Protein AF-A0A537P302-F1 (afdb_monomer)

Secondary structure (DSSP, 8-state):
--PPPP--------------------STT-TTSTTHHHHHHHHHHHHHHT---------BHHHHHTS-HHHHHHHHHHHHHHHHHHHHH-TT-HHHHHHHHHHHHHT--HHHHHHHHHHHHHT-GGGTTSBHHHHHHHHHHHHH-PPP-

pLDDT: mean 77.59, std 22.61, range [35.19, 97.94]

Sequence (149 aa):
MQQGPPQAQAKQAQAEPLAIDRCKCRFLWFSAICQEATVLKYAMLLLLLAWPAAAQNQYTFAQWERLQDEHRVAFIAGYIENLATMAATQPTQATARHHSECIVRSRLTPREFANYLREYVKARPELHGSSVQHAMDSYLDALCGRLPN

Foldseek 3Di:
DDDDDDDDDPDDPPPDPPDPDPPPPPDPDPPPPPVPPVVVVVVVVVVVVVPPPPPPVQDQPVRLVPDPLVSNLVVLVVVLVVLVVCLVPPVVPPLSVLLNVLCVVVVQHSNNLSVVLVVQVVVPVPRNGPGVVVSSSVVSCVRRNDDDD

Structure (mmCIF, N/CA/C/O backbone):
data_AF-A0A537P302-F1
#
_entry.id   AF-A0A537P302-F1
#
loop_
_atom_site.group_PDB
_atom_site.id
_atom_site.type_symbol
_atom_site.label_atom_id
_atom_site.label_alt_id
_atom_site.label_comp_id
_atom_site.label_asym_id
_atom_site.label_entity_id
_atom_site.label_seq_id
_atom_site.pdbx_PDB_ins_code
_atom_site.Cartn_x
_atom_site.Cartn_y
_atom_site.Cartn_z
_atom_site.occupancy
_atom_site.B_iso_or_equiv
_atom_site.auth_seq_id
_atom_site.auth_comp_id
_atom_site.auth_asym_id
_atom_site.auth_atom_id
_atom_site.pdbx_PDB_model_num
ATOM 1 N N . MET A 1 1 ? 31.436 74.321 -30.555 1.00 39.38 1 MET A N 1
ATOM 2 C CA . MET A 1 1 ? 29.989 74.013 -30.512 1.00 39.38 1 MET A CA 1
ATOM 3 C C . MET A 1 1 ? 29.884 72.511 -30.771 1.00 39.38 1 MET A C 1
ATOM 5 O O . MET A 1 1 ? 30.236 72.112 -31.863 1.00 39.38 1 MET A O 1
ATOM 9 N N . GLN A 1 2 ? 29.586 71.607 -29.846 1.00 41.03 2 GLN A N 1
ATOM 10 C CA . GLN A 1 2 ? 28.838 71.690 -28.598 1.00 41.03 2 GLN A CA 1
ATOM 11 C C . GLN A 1 2 ? 29.449 70.719 -27.577 1.00 41.03 2 GLN A C 1
ATOM 13 O O . GLN A 1 2 ? 29.840 69.604 -27.914 1.00 41.03 2 GLN A O 1
ATOM 18 N N . GLN A 1 3 ? 29.524 71.184 -26.333 1.00 41.59 3 GLN A N 1
ATOM 19 C CA . GLN A 1 3 ? 29.745 70.381 -25.139 1.00 41.59 3 GLN A CA 1
ATOM 20 C C . GLN A 1 3 ? 28.493 69.526 -24.891 1.00 41.59 3 GLN A C 1
ATOM 22 O O . GLN A 1 3 ? 27.388 70.064 -24.835 1.00 41.59 3 GLN A O 1
ATOM 27 N N . GLY A 1 4 ? 28.667 68.209 -24.769 1.00 37.44 4 GLY A N 1
ATOM 28 C CA . GLY A 1 4 ? 27.621 67.276 -24.344 1.00 37.44 4 GLY A CA 1
ATOM 29 C C . GLY A 1 4 ? 27.529 67.229 -22.810 1.00 37.44 4 GLY A C 1
ATOM 30 O O . GLY A 1 4 ? 28.577 67.232 -22.162 1.00 37.44 4 GLY A O 1
ATOM 31 N N . PRO A 1 5 ? 26.320 67.233 -22.221 1.00 49.38 5 PRO A N 1
ATOM 32 C CA . PRO A 1 5 ? 26.098 67.550 -20.811 1.00 49.38 5 PRO A CA 1
ATOM 33 C C . PRO A 1 5 ? 26.428 66.401 -19.831 1.00 49.38 5 PRO A C 1
ATOM 35 O O . PRO A 1 5 ? 26.526 65.239 -20.230 1.00 49.38 5 PRO A O 1
ATOM 38 N N . PRO A 1 6 ? 26.611 66.735 -18.537 1.00 43.88 6 PRO A N 1
ATOM 39 C CA . PRO A 1 6 ? 27.106 65.837 -17.493 1.00 43.88 6 PRO A CA 1
ATOM 40 C C . PRO A 1 6 ? 26.134 64.704 -17.146 1.00 43.88 6 PRO A C 1
ATOM 42 O O . PRO A 1 6 ? 24.918 64.891 -17.100 1.00 43.88 6 PRO A O 1
ATOM 45 N N . GLN A 1 7 ? 26.692 63.531 -16.833 1.00 42.84 7 GLN A N 1
ATOM 46 C CA . GLN A 1 7 ? 25.929 62.399 -16.315 1.00 42.84 7 GLN A CA 1
ATOM 47 C C . GLN A 1 7 ? 25.334 62.743 -14.946 1.00 42.84 7 GLN A C 1
ATOM 49 O O . GLN A 1 7 ? 26.043 62.892 -13.951 1.00 42.84 7 GLN A O 1
ATOM 54 N N . ALA A 1 8 ? 24.010 62.875 -14.915 1.00 40.59 8 ALA A N 1
ATOM 55 C CA . ALA A 1 8 ? 23.233 63.015 -13.700 1.00 40.59 8 ALA A CA 1
ATOM 56 C C . ALA A 1 8 ? 23.293 61.701 -12.908 1.00 40.59 8 ALA A C 1
ATOM 58 O O . ALA A 1 8 ? 22.699 60.693 -13.290 1.00 40.59 8 ALA A O 1
ATOM 59 N N . GLN A 1 9 ? 24.022 61.718 -11.795 1.00 40.25 9 GLN A N 1
ATOM 60 C CA . GLN A 1 9 ? 23.948 60.680 -10.777 1.00 40.25 9 GLN A CA 1
ATOM 61 C C . GLN A 1 9 ? 22.535 60.696 -10.186 1.00 40.25 9 GLN A C 1
ATOM 63 O O . GLN A 1 9 ? 22.133 61.653 -9.519 1.00 40.25 9 GLN A O 1
ATOM 68 N N . ALA A 1 10 ? 21.766 59.642 -10.457 1.00 40.06 10 ALA A N 1
ATOM 69 C CA . ALA A 1 10 ? 20.495 59.405 -9.795 1.00 40.06 10 ALA A CA 1
ATOM 70 C C . ALA A 1 10 ? 20.763 59.222 -8.296 1.00 40.06 10 ALA A C 1
ATOM 72 O O . ALA A 1 10 ? 21.325 58.225 -7.844 1.00 40.06 10 ALA A O 1
ATOM 73 N N . LYS A 1 11 ? 20.394 60.262 -7.555 1.00 40.12 11 LYS A N 1
ATOM 74 C CA . LYS A 1 11 ? 20.410 60.398 -6.105 1.00 40.12 11 LYS A CA 1
ATOM 75 C C . LYS A 1 11 ? 19.680 59.201 -5.489 1.00 40.12 11 LYS A C 1
ATOM 77 O O . LYS A 1 11 ? 18.451 59.160 -5.492 1.00 40.12 11 LYS A O 1
ATOM 82 N N . GLN A 1 12 ? 20.429 58.216 -4.995 1.00 39.06 12 GLN A N 1
ATOM 83 C CA . GLN A 1 12 ? 19.863 57.172 -4.149 1.00 39.06 12 GLN A CA 1
ATOM 84 C C . GLN A 1 12 ? 19.219 57.868 -2.950 1.00 39.06 12 GLN A C 1
ATOM 86 O O . GLN A 1 12 ? 19.868 58.624 -2.225 1.00 39.06 12 GLN A O 1
ATOM 91 N N . ALA A 1 13 ? 17.911 57.671 -2.802 1.00 39.34 13 ALA A N 1
ATOM 92 C CA . ALA A 1 13 ? 17.175 58.076 -1.625 1.00 39.34 13 ALA A CA 1
ATOM 93 C C . ALA A 1 13 ? 17.744 57.279 -0.450 1.00 39.34 13 ALA A C 1
ATOM 95 O O . ALA A 1 13 ? 17.447 56.099 -0.270 1.00 39.34 13 ALA A O 1
ATOM 96 N N . GLN A 1 14 ? 18.629 57.934 0.296 1.00 35.97 14 GLN A N 1
ATOM 97 C CA . GLN A 1 14 ? 19.107 57.500 1.593 1.00 35.97 14 GLN A CA 1
ATOM 98 C C . GLN A 1 14 ? 17.878 57.454 2.513 1.00 35.97 14 GLN A C 1
ATOM 100 O O . GLN A 1 14 ? 17.489 58.460 3.101 1.00 35.97 14 GLN A O 1
ATOM 105 N N . ALA A 1 15 ? 17.205 56.305 2.562 1.00 38.28 15 ALA A N 1
ATOM 106 C CA . ALA A 1 15 ? 16.271 56.010 3.630 1.00 38.28 15 ALA A CA 1
ATOM 107 C C . ALA A 1 15 ? 17.110 55.898 4.903 1.00 38.28 15 ALA A C 1
ATOM 109 O O . ALA A 1 15 ? 17.950 55.010 5.043 1.00 38.28 15 ALA A O 1
ATOM 110 N N . GLU A 1 16 ? 16.930 56.898 5.755 1.00 35.19 16 GLU A N 1
ATOM 111 C CA . GLU A 1 16 ? 17.416 57.007 7.118 1.00 35.19 16 GLU A CA 1
ATOM 112 C C . GLU A 1 16 ? 17.407 55.629 7.807 1.00 35.19 16 GLU A C 1
ATOM 114 O O . GLU A 1 16 ? 16.331 55.064 8.029 1.00 35.19 16 GLU A O 1
ATOM 119 N N . PRO A 1 17 ? 18.570 55.030 8.127 1.00 41.53 17 PRO A N 1
ATOM 120 C CA . PRO A 1 17 ? 18.573 53.912 9.043 1.00 41.53 17 PRO A CA 1
ATOM 121 C C . PRO A 1 17 ? 18.183 54.483 10.402 1.00 41.53 17 PRO A C 1
ATOM 123 O O . PRO A 1 17 ? 18.994 55.136 11.062 1.00 41.53 17 PRO A O 1
ATOM 126 N N . LEU A 1 18 ? 16.924 54.248 10.783 1.00 43.31 18 LEU A N 1
ATOM 127 C CA . LEU A 1 18 ? 16.438 54.328 12.155 1.00 43.31 18 LEU A CA 1
ATOM 128 C C . LEU A 1 18 ? 17.536 53.758 13.042 1.00 43.31 18 LEU A C 1
ATOM 130 O O . LEU A 1 18 ? 17.888 52.580 12.939 1.00 43.31 18 LEU A O 1
ATOM 134 N N . ALA A 1 19 ? 18.144 54.661 13.804 1.00 39.06 19 ALA A N 1
ATOM 135 C CA . ALA A 1 19 ? 19.304 54.411 14.622 1.00 39.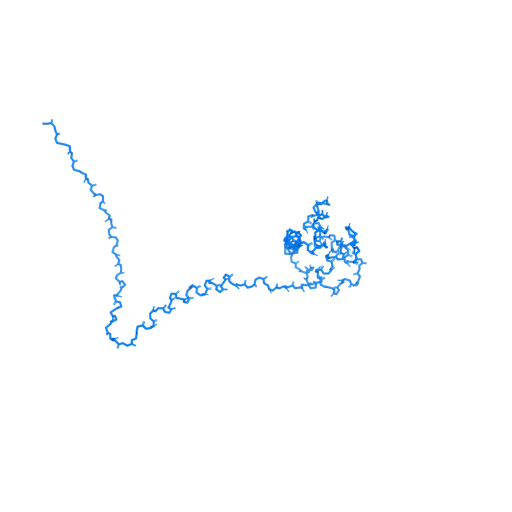06 19 ALA A CA 1
ATOM 136 C C . ALA A 1 19 ? 19.000 53.246 15.567 1.00 39.06 19 ALA A C 1
ATOM 138 O O . ALA A 1 19 ? 18.387 53.419 16.618 1.00 39.06 19 ALA A O 1
ATOM 139 N N . ILE A 1 20 ? 19.431 52.042 15.186 1.00 44.00 20 ILE A N 1
ATOM 140 C CA . ILE A 1 20 ? 19.644 50.968 16.142 1.00 44.00 20 ILE A CA 1
ATOM 141 C C . ILE A 1 20 ? 20.882 51.408 16.897 1.00 44.00 20 ILE A C 1
ATOM 143 O O . ILE A 1 20 ? 22.012 51.332 16.404 1.00 44.00 20 ILE A O 1
ATOM 147 N N . ASP A 1 21 ? 20.592 52.006 18.045 1.00 41.41 21 ASP A N 1
ATOM 148 C CA . ASP A 1 21 ? 21.533 52.524 19.007 1.00 41.41 21 ASP A CA 1
ATOM 149 C C . ASP A 1 21 ? 22.718 51.570 19.122 1.00 41.41 21 ASP A C 1
ATOM 151 O O . ASP A 1 21 ? 22.577 50.365 19.351 1.00 41.41 21 ASP A O 1
ATOM 155 N N . ARG A 1 22 ? 23.905 52.125 18.881 1.00 43.78 22 ARG A N 1
ATOM 156 C CA . ARG A 1 22 ? 25.174 51.425 19.023 1.00 43.78 22 ARG A CA 1
ATOM 157 C C . ARG A 1 22 ? 25.172 50.748 20.391 1.00 43.78 22 ARG A C 1
ATOM 159 O O . ARG A 1 22 ? 25.285 51.441 21.401 1.00 43.78 22 ARG A O 1
ATOM 166 N N . CYS A 1 23 ? 25.155 49.413 20.430 1.00 44.34 23 CYS A N 1
ATOM 167 C CA . CYS A 1 23 ? 25.634 48.665 21.588 1.00 44.34 23 CYS A CA 1
ATOM 168 C C . CYS A 1 23 ? 27.097 49.071 21.824 1.00 44.34 23 CYS A C 1
ATOM 170 O O . CYS A 1 23 ? 28.035 48.487 21.284 1.00 44.34 23 CYS A O 1
ATOM 172 N N . LYS A 1 24 ? 27.299 50.140 22.600 1.00 42.47 24 LYS A N 1
ATOM 173 C CA . LYS A 1 24 ? 28.587 50.541 23.151 1.00 42.47 24 LYS A CA 1
ATOM 174 C C . LYS A 1 24 ? 28.946 49.493 24.196 1.00 42.47 24 LYS A C 1
ATOM 176 O O . LYS A 1 24 ? 28.652 49.649 25.376 1.00 42.47 24 LYS A O 1
ATOM 181 N N . CYS A 1 25 ? 29.611 48.431 23.756 1.00 47.19 25 CYS A N 1
ATOM 182 C CA . CYS A 1 25 ? 30.355 47.531 24.627 1.00 47.19 25 CYS A CA 1
ATOM 183 C C . CYS A 1 25 ? 31.548 48.301 25.209 1.00 47.19 25 CYS A C 1
ATOM 185 O O . CYS A 1 25 ? 32.676 48.199 24.737 1.00 47.19 25 CYS A O 1
ATOM 187 N N . ARG A 1 26 ? 31.287 49.134 26.216 1.00 46.41 26 ARG A N 1
ATOM 188 C CA . ARG A 1 26 ? 32.310 49.782 27.031 1.00 46.41 26 ARG A CA 1
ATOM 189 C C . ARG A 1 26 ? 32.171 49.237 28.439 1.00 46.41 26 ARG A C 1
ATOM 191 O O . ARG A 1 26 ? 31.546 49.879 29.257 1.00 46.41 26 ARG A O 1
ATOM 198 N N . PHE A 1 27 ? 32.684 48.032 28.660 1.00 39.91 27 PHE A N 1
ATOM 199 C CA . PHE A 1 27 ? 33.359 47.587 29.883 1.00 39.91 27 PHE A CA 1
ATOM 200 C C . PHE A 1 27 ? 33.807 46.134 29.655 1.00 39.91 27 PHE A C 1
ATOM 202 O O . PHE A 1 27 ? 33.022 45.258 29.294 1.00 39.91 27 PHE A O 1
ATOM 209 N N . LEU A 1 28 ? 35.115 45.922 29.768 1.00 47.59 28 LEU A N 1
ATOM 210 C CA . LEU A 1 28 ? 35.817 44.663 29.550 1.00 47.59 28 LEU A CA 1
ATOM 211 C C . LEU A 1 28 ? 35.404 43.633 30.615 1.00 47.59 28 LEU A C 1
ATOM 213 O O . LEU A 1 28 ? 36.055 43.587 31.648 1.00 47.59 28 LEU A O 1
ATOM 217 N N . TRP A 1 29 ? 34.335 42.854 30.382 1.00 44.09 29 TRP A N 1
ATOM 218 C CA . TRP A 1 29 ? 34.162 41.494 30.948 1.00 44.09 29 TRP A CA 1
ATOM 219 C C . TRP A 1 29 ? 32.914 40.698 30.509 1.00 44.09 29 TRP A C 1
ATOM 221 O O . TRP A 1 29 ? 32.744 39.568 30.950 1.00 44.09 29 TRP A O 1
ATOM 231 N N . PHE A 1 30 ? 32.047 41.218 29.633 1.00 40.69 30 PHE A N 1
ATOM 232 C CA . PHE A 1 30 ? 30.808 40.524 29.230 1.00 40.69 30 PHE A CA 1
ATOM 233 C C . PHE A 1 30 ? 30.615 40.474 27.705 1.00 40.69 30 PHE A C 1
ATOM 235 O O . PHE A 1 30 ? 29.574 40.846 27.172 1.00 40.69 30 PHE A O 1
ATOM 242 N N . SER A 1 31 ? 31.621 40.007 26.963 1.00 45.31 31 SER A N 1
ATOM 243 C CA . SER A 1 31 ? 31.520 39.804 25.506 1.00 45.31 31 SER A CA 1
ATOM 244 C C . SER A 1 31 ? 30.890 38.464 25.097 1.00 45.31 31 SER A C 1
ATOM 246 O O . SER A 1 31 ? 30.885 38.144 23.916 1.00 45.31 31 SER A O 1
ATOM 248 N N . ALA A 1 32 ? 30.348 37.681 26.035 1.00 50.53 32 ALA A N 1
ATOM 249 C CA . ALA A 1 32 ? 29.736 36.384 25.725 1.00 50.53 32 ALA A CA 1
ATOM 250 C C . ALA A 1 32 ? 28.220 36.450 25.441 1.00 50.53 32 ALA A C 1
ATOM 252 O O . ALA A 1 32 ? 27.688 35.567 24.786 1.00 50.53 32 ALA A O 1
ATOM 253 N N . ILE A 1 33 ? 27.507 37.496 25.881 1.00 53.94 33 ILE A N 1
ATOM 254 C CA . ILE A 1 33 ? 26.031 37.442 25.961 1.00 53.94 33 ILE A CA 1
ATOM 255 C C . ILE A 1 33 ? 25.318 37.906 24.670 1.00 53.94 33 ILE A C 1
ATOM 257 O O . ILE A 1 33 ? 24.182 37.519 24.415 1.00 53.94 33 ILE A O 1
ATOM 261 N N . CYS A 1 34 ? 25.960 38.687 23.793 1.00 49.72 34 CYS A N 1
ATOM 262 C CA . CYS A 1 34 ? 25.299 39.192 22.571 1.00 49.72 34 CYS A CA 1
ATOM 263 C C . CYS A 1 34 ? 25.299 38.205 21.387 1.00 49.72 34 CYS A C 1
ATOM 265 O O . CYS A 1 34 ? 24.594 38.431 20.406 1.00 49.72 34 CYS A O 1
ATOM 267 N N . GLN A 1 35 ? 26.070 37.117 21.460 1.00 49.19 35 GLN A N 1
ATOM 268 C CA . GLN A 1 35 ? 26.215 36.144 20.367 1.00 49.19 35 GLN A CA 1
ATOM 269 C C . GLN A 1 35 ? 25.152 35.025 20.413 1.00 49.19 35 GLN A C 1
ATOM 271 O O . GLN A 1 35 ? 24.943 34.315 19.431 1.00 49.19 35 GLN A O 1
ATOM 276 N N . GLU A 1 3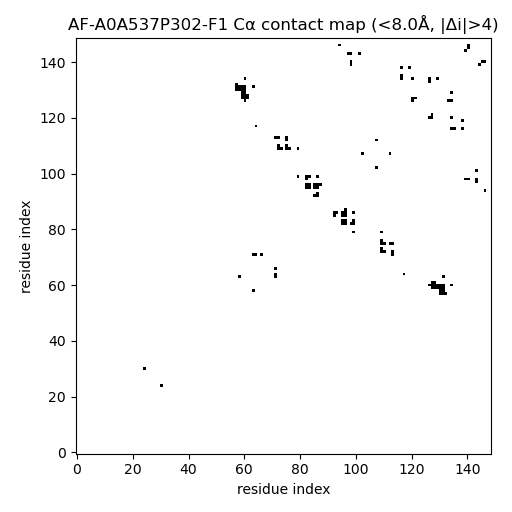6 ? 24.428 34.923 21.527 1.00 49.34 36 GLU A N 1
ATOM 277 C CA . GLU A 1 36 ? 23.469 33.857 21.849 1.00 49.34 36 GLU A CA 1
ATOM 278 C C . GLU A 1 36 ? 22.186 33.920 20.995 1.00 49.34 36 GLU A C 1
ATOM 280 O O . GLU A 1 36 ? 21.666 32.897 20.547 1.00 49.34 36 GLU A O 1
ATOM 285 N N . ALA A 1 37 ? 21.682 35.125 20.700 1.00 57.03 37 ALA A N 1
ATOM 286 C CA . ALA A 1 37 ? 20.375 35.304 20.055 1.00 57.03 37 ALA A CA 1
ATOM 287 C C . ALA A 1 37 ? 20.333 34.817 18.594 1.00 57.03 37 ALA A C 1
ATOM 289 O O . ALA A 1 37 ? 19.291 34.370 18.109 1.00 57.03 37 ALA A O 1
ATOM 290 N N . THR A 1 38 ? 21.457 34.895 17.879 1.00 60.66 38 THR A N 1
ATOM 291 C CA . THR A 1 38 ? 21.553 34.452 16.481 1.00 60.66 38 THR A CA 1
ATOM 292 C C . THR A 1 38 ? 21.669 32.932 16.396 1.00 60.66 38 THR A C 1
ATOM 294 O O . THR A 1 38 ? 21.034 32.314 15.544 1.00 60.66 38 THR A O 1
ATOM 297 N N . VAL A 1 39 ? 22.414 32.318 17.320 1.00 67.50 39 VAL A N 1
ATOM 298 C CA . VAL A 1 39 ? 22.571 30.858 17.410 1.00 67.50 39 VAL A CA 1
ATOM 299 C C . VAL A 1 39 ? 21.232 30.195 17.733 1.00 67.50 39 VAL A C 1
ATOM 301 O O . VAL A 1 39 ? 20.879 29.204 17.100 1.00 67.50 39 VAL A O 1
ATOM 304 N N . LEU A 1 40 ? 20.434 30.793 18.624 1.00 71.50 40 LEU A N 1
ATOM 305 C CA . LEU A 1 40 ? 19.109 30.286 18.996 1.00 71.50 40 LEU A CA 1
ATOM 306 C C . LEU A 1 40 ? 18.127 30.231 17.814 1.00 71.50 40 LEU A C 1
ATOM 308 O O . LEU A 1 40 ? 17.373 29.268 17.685 1.00 71.50 40 LEU A O 1
ATOM 312 N N . LYS A 1 41 ? 18.157 31.231 16.920 1.00 76.25 41 LYS A N 1
ATOM 313 C CA . LYS A 1 41 ? 17.294 31.271 15.724 1.00 76.25 41 LYS A CA 1
ATOM 314 C C . LYS A 1 41 ? 17.612 30.138 14.753 1.00 76.25 41 LYS A C 1
ATOM 316 O O . LYS A 1 41 ? 16.702 29.454 14.289 1.00 76.25 41 LYS A O 1
ATOM 321 N N . TYR A 1 42 ? 18.894 29.921 14.467 1.00 82.56 42 TYR A N 1
ATOM 322 C CA . TYR A 1 42 ? 19.309 28.841 13.574 1.00 82.56 42 TYR A CA 1
ATOM 323 C C . TYR A 1 42 ? 19.159 27.468 14.228 1.00 82.56 42 TYR A C 1
ATOM 325 O O . TYR A 1 42 ? 18.749 26.533 13.552 1.00 82.56 42 TYR A O 1
ATOM 333 N N . ALA A 1 43 ? 19.391 27.345 15.537 1.00 81.19 43 ALA A N 1
ATOM 334 C CA . ALA A 1 43 ? 19.137 26.114 16.280 1.00 81.19 43 ALA A CA 1
ATOM 335 C C . ALA A 1 43 ? 17.650 25.729 16.256 1.00 81.19 43 ALA A C 1
ATOM 337 O O . ALA A 1 43 ? 17.332 24.568 16.034 1.00 81.19 43 ALA A O 1
ATOM 338 N N . MET A 1 44 ? 16.735 26.692 16.412 1.00 80.19 44 MET A N 1
ATOM 339 C CA . MET A 1 44 ? 15.293 26.441 16.326 1.00 80.19 44 MET A CA 1
ATOM 340 C C . MET A 1 44 ? 14.869 26.042 14.904 1.00 80.19 44 MET A C 1
ATOM 342 O O . MET A 1 44 ? 14.089 25.106 14.747 1.00 80.19 44 MET A O 1
ATOM 346 N N . LEU A 1 45 ? 15.421 26.687 13.868 1.00 81.69 45 LEU A N 1
ATOM 347 C CA . LEU A 1 45 ? 15.180 26.313 12.469 1.00 81.69 45 LEU A CA 1
ATOM 348 C C . LEU A 1 45 ? 15.713 24.906 12.154 1.00 81.69 45 LEU A C 1
ATOM 350 O O . LEU A 1 45 ? 15.018 24.112 11.528 1.00 81.69 45 LEU A O 1
ATOM 354 N N . LEU A 1 46 ? 16.918 24.577 12.623 1.00 82.00 46 LEU A N 1
ATOM 355 C CA . LEU A 1 46 ? 17.498 23.242 12.487 1.00 82.00 46 LEU A CA 1
ATOM 356 C C . LEU A 1 46 ? 16.702 22.199 13.274 1.00 82.00 46 LEU A C 1
ATOM 358 O O . LEU A 1 46 ? 16.536 21.098 12.776 1.00 82.00 46 LEU A O 1
ATOM 362 N N . LEU A 1 47 ? 16.161 22.538 14.446 1.00 79.81 47 LEU A N 1
ATOM 363 C CA . LEU A 1 47 ? 15.305 21.649 15.237 1.00 79.81 47 LEU A CA 1
ATOM 364 C C . LEU A 1 47 ? 13.953 21.387 14.550 1.00 79.81 47 LEU A C 1
ATOM 366 O O . LEU A 1 47 ? 13.472 20.259 14.566 1.00 79.81 47 LEU A O 1
ATOM 370 N N . LEU A 1 48 ? 13.369 22.404 13.906 1.00 73.94 48 LEU A N 1
ATOM 371 C CA . LEU A 1 48 ? 12.165 22.274 13.072 1.00 73.94 48 LEU A CA 1
ATOM 372 C C . LEU A 1 48 ? 12.419 21.404 11.831 1.00 73.94 48 LEU A C 1
ATOM 374 O O . LEU A 1 48 ? 11.576 20.585 11.478 1.00 73.94 48 LEU A O 1
ATOM 378 N N . LEU A 1 49 ? 13.582 21.553 11.191 1.00 70.81 49 LEU A N 1
ATOM 379 C CA . LEU A 1 49 ? 14.002 20.712 10.062 1.00 70.81 49 LEU A CA 1
ATOM 380 C C . LEU A 1 49 ? 14.417 19.300 10.500 1.00 70.81 49 LEU A C 1
ATOM 382 O O . LEU A 1 49 ? 14.312 18.360 9.719 1.00 70.81 49 LEU A O 1
ATOM 386 N N . ALA A 1 50 ? 14.870 19.148 11.744 1.00 66.31 50 ALA A N 1
ATOM 387 C CA . ALA A 1 50 ? 15.233 17.877 12.356 1.00 66.31 50 ALA A CA 1
ATOM 388 C C . ALA A 1 50 ? 14.037 17.167 12.996 1.00 66.31 50 ALA A C 1
ATOM 390 O O . ALA A 1 50 ? 14.251 16.184 13.707 1.00 66.31 50 ALA A O 1
ATOM 391 N N . TRP A 1 51 ? 12.797 17.630 12.764 1.00 57.03 51 TRP A N 1
ATOM 392 C CA . TRP A 1 51 ? 11.619 16.894 13.203 1.00 57.03 51 TRP A CA 1
ATOM 393 C C . TRP A 1 51 ? 11.726 15.479 12.638 1.00 57.03 51 TRP A C 1
ATOM 395 O O . TRP A 1 51 ? 11.713 15.302 11.415 1.00 57.03 51 TRP A O 1
ATOM 405 N N . PRO A 1 52 ? 11.849 14.450 13.490 1.00 52.62 52 PRO A N 1
ATOM 406 C CA . PRO A 1 52 ? 11.849 13.105 12.985 1.00 52.62 52 PRO A CA 1
ATOM 407 C C . PRO A 1 52 ? 10.430 12.870 12.479 1.00 52.62 52 PRO A C 1
ATOM 409 O O . PRO A 1 52 ? 9.510 12.661 13.268 1.00 52.62 52 PRO A O 1
ATOM 412 N N . ALA A 1 53 ? 10.234 12.817 11.163 1.00 53.50 53 ALA A N 1
ATOM 413 C CA . ALA A 1 53 ? 9.063 12.177 10.557 1.00 53.50 53 ALA A CA 1
ATOM 414 C C . ALA A 1 53 ? 9.057 10.649 10.824 1.00 53.50 53 ALA A C 1
ATOM 416 O O . ALA A 1 53 ? 8.536 9.861 10.048 1.00 53.50 53 ALA A O 1
ATOM 417 N N . ALA A 1 54 ? 9.672 10.222 11.928 1.00 46.88 54 ALA A N 1
ATOM 418 C CA . ALA A 1 54 ? 9.809 8.863 12.403 1.00 46.88 54 ALA A CA 1
ATOM 419 C C . ALA A 1 54 ? 8.976 8.668 13.674 1.00 46.88 54 ALA A C 1
ATOM 421 O O . ALA A 1 54 ? 9.334 7.898 14.558 1.00 46.88 54 ALA A O 1
ATOM 422 N N . ALA A 1 55 ? 7.814 9.313 13.758 1.00 44.94 55 ALA A N 1
ATOM 423 C CA . ALA A 1 55 ? 6.697 8.587 14.330 1.00 44.94 55 ALA A CA 1
ATOM 424 C C . ALA A 1 55 ? 6.324 7.548 13.268 1.00 44.94 55 ALA A C 1
ATOM 426 O O . ALA A 1 55 ? 5.526 7.823 12.372 1.00 44.94 55 ALA A O 1
ATOM 427 N N . GLN A 1 56 ? 6.967 6.375 13.311 1.00 52.25 56 GLN A N 1
ATOM 428 C CA . GLN A 1 56 ? 6.430 5.192 12.650 1.00 52.25 56 GLN A CA 1
ATOM 429 C C . GLN A 1 56 ? 5.111 4.896 13.360 1.00 52.25 56 GLN A C 1
ATOM 431 O O . GLN A 1 56 ? 5.049 4.094 14.286 1.00 52.25 56 GLN A O 1
ATOM 436 N N . ASN A 1 57 ? 4.066 5.640 12.999 1.00 55.31 57 ASN A N 1
ATOM 437 C CA . ASN A 1 57 ? 2.716 5.422 13.469 1.00 55.31 57 ASN A CA 1
ATOM 438 C C . ASN A 1 57 ? 2.280 4.116 12.818 1.00 55.31 57 ASN A C 1
ATOM 440 O O . ASN A 1 57 ? 1.686 4.100 11.740 1.00 55.31 57 ASN A O 1
ATOM 444 N N . GLN A 1 58 ? 2.664 3.006 13.445 1.00 74.00 58 GLN A N 1
ATOM 445 C CA . GLN A 1 58 ? 2.217 1.671 13.097 1.00 74.00 58 GLN A CA 1
ATOM 446 C C . GLN A 1 58 ? 0.746 1.585 13.494 1.00 74.00 58 GLN A C 1
ATOM 448 O O . GLN A 1 58 ? 0.394 1.040 14.538 1.00 74.00 58 GLN A O 1
ATOM 453 N N . TYR A 1 59 ? -0.120 2.199 12.688 1.00 87.06 59 TYR A N 1
ATOM 454 C CA . TYR A 1 59 ? -1.554 2.101 12.882 1.00 87.06 59 TYR A CA 1
ATOM 455 C C . TYR A 1 59 ? -1.946 0.628 12.866 1.00 87.06 59 TYR A C 1
ATOM 457 O O . TYR A 1 59 ? -1.518 -0.138 11.992 1.00 87.06 59 TYR A O 1
ATOM 465 N N . THR A 1 60 ? -2.802 0.233 13.805 1.00 92.31 60 THR A N 1
ATOM 466 C CA . THR A 1 60 ? -3.577 -0.992 13.603 1.00 92.31 60 THR A CA 1
ATOM 467 C C . THR A 1 60 ? -4.493 -0.800 12.399 1.00 92.31 60 THR A C 1
ATOM 469 O O . THR A 1 60 ? -4.852 0.334 12.061 1.00 92.31 60 THR A O 1
ATOM 472 N N . PHE A 1 61 ? -4.908 -1.889 11.755 1.00 92.94 61 PHE A N 1
ATOM 473 C CA . PHE A 1 61 ? -5.836 -1.786 10.629 1.00 92.94 61 PHE A CA 1
ATOM 474 C C . PHE A 1 61 ? -7.110 -1.009 11.013 1.00 92.94 61 PHE A C 1
ATOM 476 O O . PHE A 1 61 ? -7.511 -0.083 10.310 1.00 92.94 61 PHE A O 1
ATOM 483 N N . ALA A 1 62 ? -7.680 -1.297 12.188 1.00 92.31 62 ALA A N 1
ATOM 484 C CA . ALA A 1 62 ? -8.864 -0.605 12.696 1.00 92.31 62 ALA A CA 1
ATOM 485 C C . ALA A 1 62 ? -8.646 0.901 12.947 1.00 92.31 62 ALA A C 1
ATOM 487 O O . ALA A 1 62 ? -9.586 1.687 12.841 1.00 92.31 62 ALA A O 1
ATOM 488 N N . GLN A 1 63 ? -7.431 1.329 13.305 1.00 93.31 63 GLN A N 1
ATOM 489 C CA . GLN A 1 63 ? -7.110 2.753 13.437 1.00 93.31 63 GLN A CA 1
ATOM 490 C C . GLN A 1 63 ? -6.977 3.422 12.070 1.00 93.31 63 GLN A C 1
ATOM 492 O O . GLN A 1 63 ? -7.542 4.494 11.869 1.00 93.31 63 GLN A O 1
ATOM 497 N N . TRP A 1 64 ? -6.276 2.777 11.134 1.00 94.75 64 TRP A N 1
ATOM 498 C CA . TRP A 1 64 ? -6.129 3.270 9.767 1.00 94.75 64 TRP A CA 1
ATOM 499 C C . TRP A 1 64 ? -7.483 3.378 9.055 1.00 94.75 64 TRP A C 1
ATOM 501 O O . TRP A 1 64 ? -7.754 4.385 8.407 1.00 94.75 64 TRP A O 1
ATOM 511 N N . GLU A 1 65 ? -8.384 2.407 9.233 1.00 94.44 65 GLU A N 1
ATOM 512 C CA . GLU A 1 65 ? -9.703 2.431 8.592 1.00 94.44 65 GLU A CA 1
ATOM 513 C C . GLU A 1 65 ? -10.548 3.640 9.033 1.00 94.44 65 GLU A C 1
ATOM 515 O O . GLU A 1 65 ? -11.281 4.210 8.222 1.00 94.44 65 GLU A O 1
ATOM 520 N N . ARG A 1 66 ? -10.403 4.086 10.287 1.00 94.81 66 ARG A N 1
ATOM 521 C CA . ARG A 1 66 ? -11.115 5.259 10.828 1.00 94.81 66 ARG A CA 1
ATOM 522 C C . ARG A 1 66 ? -10.562 6.601 10.351 1.00 94.81 66 ARG A C 1
ATOM 524 O O . ARG A 1 66 ? -11.191 7.625 10.616 1.00 94.81 66 ARG A O 1
ATOM 531 N N . LEU A 1 67 ? -9.404 6.627 9.690 1.00 94.19 67 LEU A N 1
ATOM 532 C CA . LEU A 1 67 ? -8.869 7.858 9.111 1.00 94.19 67 LEU A CA 1
ATOM 533 C C . LEU A 1 67 ? -9.809 8.396 8.024 1.00 94.19 67 LEU A C 1
ATOM 535 O O . LEU A 1 67 ? -10.618 7.664 7.453 1.00 94.19 67 LEU A O 1
ATOM 539 N N . GLN A 1 68 ? -9.687 9.684 7.706 1.00 95.94 68 GLN A N 1
ATOM 540 C CA . GLN A 1 68 ? -10.358 10.235 6.527 1.00 95.94 68 GLN A CA 1
ATOM 541 C C . GLN A 1 68 ? -9.809 9.583 5.255 1.00 95.94 68 GLN A C 1
ATOM 543 O O . GLN A 1 68 ? -8.667 9.123 5.226 1.00 95.94 68 GLN A O 1
ATOM 548 N N . ASP A 1 69 ? -10.616 9.571 4.197 1.00 95.19 69 ASP A N 1
ATOM 549 C CA . ASP A 1 69 ? -10.287 8.854 2.965 1.00 95.19 69 ASP A CA 1
ATOM 550 C C . ASP A 1 69 ? -8.942 9.273 2.365 1.00 95.19 69 ASP A C 1
ATOM 552 O O . ASP A 1 69 ? -8.077 8.430 2.139 1.00 95.19 69 ASP A O 1
ATOM 556 N N . GLU A 1 70 ? -8.708 10.578 2.244 1.00 94.69 70 GLU A N 1
ATOM 557 C CA . GLU A 1 70 ? -7.451 11.107 1.709 1.00 94.69 70 GLU A CA 1
ATOM 558 C C . GLU A 1 70 ? -6.235 10.744 2.577 1.00 94.69 70 GLU A C 1
ATOM 560 O O . GLU A 1 70 ? -5.155 10.474 2.055 1.00 94.69 70 GLU A O 1
ATOM 565 N N . HIS A 1 71 ? -6.400 10.641 3.900 1.00 95.19 71 HIS A N 1
ATOM 566 C CA . HIS A 1 71 ? -5.324 10.197 4.790 1.00 95.19 71 HIS A CA 1
ATOM 567 C C . HIS A 1 71 ? -5.027 8.702 4.649 1.00 95.19 71 HIS A C 1
ATOM 569 O O . HIS A 1 71 ? -3.863 8.307 4.722 1.00 95.19 71 HIS A O 1
ATOM 575 N N . ARG A 1 72 ? -6.046 7.868 4.404 1.00 95.50 72 ARG A N 1
ATOM 576 C CA . ARG A 1 72 ? -5.835 6.445 4.099 1.00 95.50 72 ARG A CA 1
ATOM 577 C C . ARG A 1 72 ? -5.058 6.279 2.804 1.00 95.50 72 ARG A C 1
ATOM 579 O O . ARG A 1 72 ? -4.078 5.541 2.780 1.00 95.50 72 ARG A O 1
ATOM 586 N N . VAL A 1 73 ? -5.473 6.990 1.756 1.00 97.44 73 VAL A N 1
ATOM 587 C CA . VAL A 1 73 ? -4.825 6.950 0.438 1.00 97.44 73 VAL A CA 1
ATOM 588 C C . VAL A 1 73 ? -3.381 7.445 0.526 1.00 97.44 73 VAL A C 1
ATOM 590 O O . VAL A 1 73 ? -2.486 6.776 0.013 1.00 97.44 73 VAL A O 1
ATOM 593 N N . ALA A 1 74 ? -3.128 8.555 1.226 1.00 96.00 74 ALA A N 1
ATOM 594 C CA . ALA A 1 74 ? -1.777 9.077 1.435 1.00 96.00 74 ALA A CA 1
ATOM 595 C C . ALA A 1 74 ? -0.879 8.093 2.203 1.00 96.00 74 ALA A C 1
ATOM 597 O O . ALA A 1 74 ? 0.287 7.922 1.853 1.00 96.00 74 ALA A O 1
ATOM 598 N N . PHE A 1 75 ? -1.426 7.397 3.206 1.00 94.50 75 PHE A N 1
ATOM 599 C CA . PHE A 1 75 ? -0.692 6.362 3.933 1.00 94.50 75 PHE A CA 1
ATOM 600 C C . PHE A 1 75 ? -0.259 5.213 3.007 1.00 94.50 75 PHE A C 1
ATOM 602 O O . PHE A 1 75 ? 0.904 4.811 3.026 1.00 94.50 75 PHE A O 1
ATOM 609 N N . ILE A 1 76 ? -1.170 4.712 2.162 1.00 96.25 76 ILE A N 1
ATOM 610 C CA . ILE A 1 76 ? -0.849 3.665 1.179 1.00 96.25 76 ILE A CA 1
ATOM 611 C C . ILE A 1 76 ? 0.177 4.164 0.153 1.00 96.25 76 ILE A C 1
ATOM 613 O O . ILE A 1 76 ? 1.102 3.433 -0.192 1.00 96.25 76 ILE A O 1
ATOM 617 N N . ALA A 1 77 ? 0.051 5.409 -0.316 1.00 96.81 77 ALA A N 1
ATOM 618 C CA . ALA A 1 77 ? 1.006 6.000 -1.251 1.00 96.81 77 ALA A CA 1
ATOM 619 C C . ALA A 1 77 ? 2.425 6.034 -0.661 1.00 96.81 77 ALA A C 1
ATOM 621 O O . ALA A 1 77 ? 3.365 5.594 -1.320 1.00 96.81 77 ALA A O 1
ATOM 622 N N . GLY A 1 78 ? 2.565 6.454 0.601 1.00 94.38 78 GLY A N 1
ATOM 623 C CA . GLY A 1 78 ? 3.849 6.433 1.305 1.00 94.38 78 GLY A CA 1
ATOM 624 C C . GL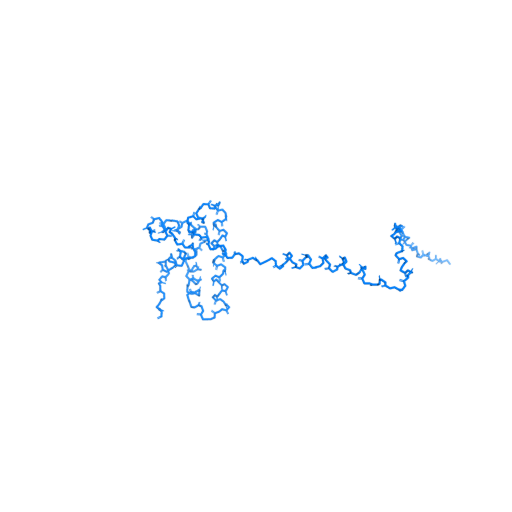Y A 1 78 ? 4.419 5.021 1.474 1.00 94.38 78 GLY A C 1
ATOM 625 O O . GLY A 1 78 ? 5.624 4.822 1.344 1.00 94.38 78 GLY A O 1
ATOM 626 N N . TYR A 1 79 ? 3.569 4.015 1.699 1.00 94.50 79 TYR A N 1
ATOM 627 C CA . TYR A 1 79 ? 4.009 2.618 1.731 1.00 94.50 79 TYR A CA 1
ATOM 628 C C . TYR A 1 79 ? 4.534 2.140 0.365 1.00 94.50 79 TYR A C 1
ATOM 630 O O . TYR A 1 79 ? 5.612 1.549 0.306 1.00 94.50 79 TYR A O 1
ATOM 638 N N . ILE A 1 80 ? 3.831 2.442 -0.733 1.00 95.88 80 ILE A N 1
ATOM 639 C CA . ILE A 1 80 ? 4.275 2.100 -2.098 1.00 95.88 80 ILE A CA 1
ATOM 640 C C . ILE A 1 80 ? 5.607 2.790 -2.428 1.00 95.88 80 ILE A C 1
ATOM 642 O O . ILE A 1 80 ? 6.521 2.154 -2.951 1.00 95.88 80 ILE A O 1
ATOM 646 N N . GLU A 1 81 ? 5.743 4.076 -2.102 1.00 95.31 81 GLU A N 1
ATOM 647 C CA . GLU A 1 81 ? 6.981 4.831 -2.317 1.00 95.31 81 GLU A CA 1
ATOM 648 C C . GLU A 1 81 ? 8.145 4.259 -1.500 1.00 95.31 81 GLU A C 1
ATOM 650 O O . GLU A 1 81 ? 9.261 4.119 -2.009 1.00 95.31 81 GLU A O 1
ATOM 655 N N . ASN A 1 82 ? 7.886 3.854 -0.256 1.00 94.25 82 ASN A N 1
ATOM 656 C CA . ASN A 1 82 ? 8.882 3.190 0.572 1.00 94.25 82 ASN A CA 1
ATOM 657 C C . ASN A 1 82 ? 9.308 1.837 -0.024 1.00 94.25 82 ASN A C 1
ATOM 659 O O . ASN A 1 82 ? 10.505 1.568 -0.106 1.00 94.25 82 ASN A O 1
ATOM 663 N N . LEU A 1 83 ? 8.368 1.016 -0.514 1.00 94.19 83 LEU A N 1
ATOM 664 C CA . LEU A 1 83 ? 8.696 -0.230 -1.220 1.00 94.19 83 LEU A CA 1
ATOM 665 C C . LEU A 1 83 ? 9.573 0.031 -2.448 1.00 94.19 83 LEU A C 1
ATOM 667 O O . LEU A 1 83 ? 10.581 -0.650 -2.636 1.00 94.19 83 LEU A O 1
ATOM 671 N N . ALA A 1 84 ? 9.230 1.034 -3.260 1.00 94.81 84 ALA A N 1
ATOM 672 C CA . ALA A 1 84 ? 10.015 1.410 -4.433 1.00 94.81 84 ALA A CA 1
ATOM 673 C C . ALA A 1 84 ? 11.424 1.890 -4.049 1.00 94.81 84 ALA A C 1
ATOM 675 O O . ALA A 1 84 ? 12.413 1.471 -4.652 1.00 94.81 84 ALA A O 1
ATOM 676 N N . THR A 1 85 ? 11.527 2.704 -2.998 1.00 95.31 85 THR A N 1
ATOM 677 C CA . THR A 1 85 ? 12.803 3.195 -2.467 1.00 95.31 85 THR A CA 1
ATOM 678 C C . THR A 1 85 ? 13.669 2.042 -1.966 1.00 95.31 85 THR A C 1
ATOM 680 O O . THR A 1 85 ? 14.848 1.958 -2.315 1.00 95.31 85 THR A O 1
ATOM 683 N N . MET A 1 86 ? 13.102 1.110 -1.198 1.00 93.62 86 MET A N 1
ATOM 684 C CA . MET A 1 86 ? 13.810 -0.080 -0.717 1.00 93.62 86 MET A CA 1
ATOM 685 C C . MET A 1 86 ? 14.246 -0.984 -1.875 1.00 93.62 86 MET A C 1
ATOM 687 O O . MET A 1 86 ? 15.404 -1.390 -1.919 1.00 93.62 86 MET A O 1
ATOM 691 N N . ALA A 1 87 ? 13.368 -1.238 -2.849 1.00 93.81 87 ALA A N 1
ATOM 692 C CA . ALA A 1 87 ? 13.674 -2.036 -4.036 1.00 93.81 87 ALA A CA 1
ATOM 693 C C . ALA A 1 87 ? 14.854 -1.474 -4.850 1.00 93.81 87 ALA A C 1
ATOM 695 O O . ALA A 1 87 ? 15.662 -2.244 -5.384 1.00 93.81 87 ALA A O 1
ATOM 696 N N . ALA A 1 88 ? 14.947 -0.141 -4.931 1.00 93.12 88 ALA A N 1
ATOM 697 C CA . ALA A 1 88 ? 15.992 0.573 -5.656 1.00 93.12 88 ALA A CA 1
ATOM 698 C C . ALA A 1 88 ? 17.314 0.669 -4.879 1.00 93.12 88 ALA A C 1
ATOM 700 O O . ALA A 1 88 ? 18.384 0.600 -5.480 1.00 93.12 88 ALA A O 1
ATOM 701 N N . THR A 1 89 ? 17.260 0.834 -3.554 1.00 94.31 89 THR A N 1
ATOM 702 C CA . THR A 1 89 ? 18.445 1.159 -2.737 1.00 94.31 89 THR A CA 1
ATOM 703 C C . THR A 1 89 ? 19.022 -0.027 -1.966 1.00 94.31 89 THR A C 1
ATOM 705 O O . THR A 1 89 ? 20.197 0.002 -1.604 1.00 94.31 89 THR A O 1
ATOM 708 N N . GLN A 1 90 ? 18.239 -1.081 -1.719 1.00 92.00 90 GLN A N 1
ATOM 709 C CA . GLN A 1 90 ? 18.627 -2.201 -0.860 1.00 92.00 90 GLN A CA 1
ATOM 710 C C . GLN A 1 90 ? 18.496 -3.533 -1.614 1.00 92.00 90 GLN A C 1
ATOM 712 O O . GLN A 1 90 ? 17.417 -4.125 -1.653 1.00 92.00 90 GLN A O 1
ATOM 717 N N . PRO A 1 91 ? 19.584 -4.068 -2.199 1.00 81.88 91 PRO A N 1
ATOM 718 C CA . PRO A 1 91 ? 19.508 -5.277 -3.017 1.00 81.88 91 PRO A CA 1
ATOM 719 C C . PRO A 1 91 ? 19.101 -6.535 -2.240 1.00 81.88 91 PRO A C 1
ATOM 721 O O . PRO A 1 91 ? 18.600 -7.476 -2.851 1.00 81.88 91 PRO A O 1
ATOM 724 N N . THR A 1 92 ? 19.283 -6.538 -0.918 1.00 87.12 92 THR A N 1
ATOM 725 C CA . THR A 1 92 ? 18.870 -7.617 -0.009 1.00 87.12 92 THR A CA 1
ATOM 726 C C . THR A 1 92 ? 17.365 -7.632 0.274 1.00 87.12 92 THR A C 1
ATOM 728 O O . THR A 1 92 ? 16.857 -8.637 0.764 1.00 87.12 92 THR A O 1
ATOM 731 N N . GLN A 1 93 ? 16.627 -6.567 -0.059 1.00 91.94 93 GLN A N 1
ATOM 732 C CA . GLN A 1 93 ? 15.178 -6.472 0.149 1.00 91.94 93 GLN A CA 1
ATOM 733 C C . GLN A 1 93 ? 14.405 -7.106 -1.018 1.00 91.94 93 GLN A C 1
ATOM 735 O O . GLN A 1 93 ? 13.690 -6.430 -1.762 1.00 91.94 93 GLN A O 1
ATOM 740 N N . ALA A 1 94 ? 14.558 -8.422 -1.194 1.00 92.88 94 ALA A N 1
ATOM 741 C CA . ALA A 1 94 ? 13.935 -9.164 -2.294 1.00 92.88 94 ALA A CA 1
ATOM 742 C C . ALA A 1 94 ? 12.400 -9.037 -2.299 1.00 92.88 94 ALA A C 1
ATOM 744 O O . ALA A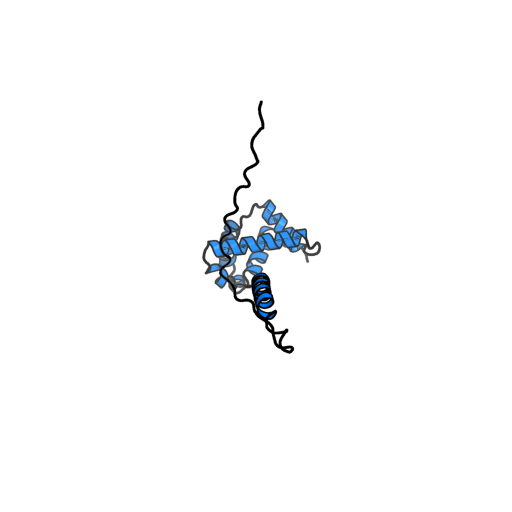 1 94 ? 11.810 -8.802 -3.353 1.00 92.88 94 ALA A O 1
ATOM 745 N N . THR A 1 95 ? 11.764 -9.099 -1.123 1.00 93.25 95 THR A N 1
ATOM 746 C CA . THR A 1 95 ? 10.311 -8.923 -0.974 1.00 93.25 95 THR A CA 1
ATOM 747 C C . THR A 1 95 ? 9.855 -7.541 -1.424 1.00 93.25 95 THR A C 1
ATOM 749 O O . THR A 1 95 ? 8.905 -7.439 -2.197 1.00 93.25 95 THR A O 1
ATOM 752 N N . ALA A 1 96 ? 10.568 -6.481 -1.028 1.00 94.25 96 ALA A N 1
ATOM 753 C CA . ALA A 1 96 ? 10.209 -5.122 -1.424 1.00 94.25 96 ALA A CA 1
ATOM 754 C C . ALA A 1 96 ? 10.301 -4.928 -2.943 1.00 94.25 96 ALA A C 1
ATOM 756 O O . ALA A 1 96 ? 9.426 -4.303 -3.541 1.00 94.25 96 ALA A O 1
ATOM 757 N N . ARG A 1 97 ? 11.325 -5.511 -3.584 1.00 95.75 97 ARG A N 1
ATOM 758 C CA . ARG A 1 97 ? 11.450 -5.507 -5.047 1.00 95.75 97 ARG A CA 1
ATOM 759 C C . ARG A 1 97 ? 10.298 -6.246 -5.716 1.00 95.75 97 ARG A C 1
ATOM 761 O O . ARG A 1 97 ? 9.665 -5.681 -6.602 1.00 95.75 97 ARG A O 1
ATOM 768 N N . HIS A 1 98 ? 10.002 -7.463 -5.271 1.00 96.12 98 HIS A N 1
ATOM 769 C CA . HIS A 1 98 ? 8.922 -8.279 -5.830 1.00 96.12 98 HIS A CA 1
ATOM 770 C C . HIS A 1 98 ? 7.557 -7.597 -5.719 1.00 96.12 98 HIS A C 1
ATOM 772 O O . HIS A 1 98 ? 6.830 -7.488 -6.706 1.00 96.12 98 HIS A O 1
ATOM 778 N N . HIS A 1 99 ? 7.232 -7.067 -4.540 1.00 96.50 99 HIS A N 1
ATOM 779 C CA . HIS A 1 99 ? 6.001 -6.308 -4.326 1.00 96.50 99 HIS A CA 1
ATOM 780 C C . HIS A 1 99 ? 5.960 -5.031 -5.176 1.00 96.50 99 HIS A C 1
ATOM 782 O O . HIS A 1 99 ? 4.955 -4.782 -5.838 1.00 96.50 99 HIS A O 1
ATOM 788 N N . SER A 1 100 ? 7.050 -4.256 -5.224 1.00 96.44 100 SER A N 1
ATOM 789 C CA . SER A 1 100 ? 7.144 -3.036 -6.042 1.00 96.44 100 SER A CA 1
ATOM 790 C C . SER A 1 100 ? 6.920 -3.319 -7.535 1.00 96.44 100 SER A C 1
ATOM 792 O O . SER A 1 100 ? 6.075 -2.692 -8.176 1.00 96.44 100 SER A O 1
ATOM 794 N N . GLU A 1 101 ? 7.601 -4.325 -8.091 1.00 96.38 101 GLU A N 1
ATOM 795 C CA . GLU A 1 101 ? 7.443 -4.731 -9.493 1.00 96.38 101 GLU A CA 1
ATOM 796 C C . GLU A 1 101 ? 6.025 -5.224 -9.799 1.00 96.38 101 GLU A C 1
ATOM 798 O O . GLU A 1 101 ? 5.473 -4.919 -10.861 1.00 96.38 101 GLU A O 1
ATOM 803 N N . CYS A 1 102 ? 5.423 -5.974 -8.874 1.00 97.44 102 CYS A N 1
ATOM 804 C CA . CYS A 1 102 ? 4.049 -6.440 -8.996 1.00 97.44 102 CYS A CA 1
ATOM 805 C C . CYS A 1 102 ? 3.056 -5.274 -9.039 1.00 97.44 102 CYS A C 1
ATOM 807 O O . CYS A 1 102 ? 2.244 -5.222 -9.960 1.00 97.44 102 CYS A O 1
ATOM 809 N N . ILE A 1 103 ? 3.162 -4.317 -8.109 1.00 97.25 103 ILE A N 1
ATOM 810 C CA . ILE A 1 103 ? 2.299 -3.126 -8.045 1.00 97.25 103 ILE A CA 1
ATOM 811 C C . ILE A 1 103 ? 2.359 -2.341 -9.360 1.00 97.25 103 ILE A C 1
ATOM 813 O O . ILE A 1 103 ? 1.320 -1.959 -9.907 1.00 97.25 103 ILE A O 1
ATOM 817 N N . VAL A 1 104 ? 3.565 -2.142 -9.904 1.00 96.69 104 VAL A N 1
ATOM 818 C CA . VAL A 1 104 ? 3.764 -1.464 -11.194 1.00 96.69 104 VAL A CA 1
ATOM 819 C C . VAL A 1 104 ? 3.114 -2.254 -12.333 1.00 96.69 104 VAL A C 1
ATOM 821 O O . VAL A 1 104 ? 2.406 -1.680 -13.163 1.00 96.69 104 VAL A O 1
ATOM 824 N N . ARG A 1 105 ? 3.305 -3.578 -12.368 1.00 97.06 105 ARG A N 1
ATOM 825 C CA . ARG A 1 105 ? 2.758 -4.456 -13.415 1.00 97.06 105 ARG A CA 1
ATOM 826 C C . ARG A 1 105 ? 1.233 -4.527 -13.385 1.00 97.06 105 ARG A C 1
ATOM 828 O O . ARG A 1 105 ? 0.608 -4.501 -14.443 1.00 97.06 105 ARG A O 1
ATOM 835 N N . SER A 1 106 ? 0.641 -4.600 -12.195 1.00 96.00 106 SER A N 1
ATOM 836 C CA . SER A 1 106 ? -0.809 -4.629 -11.998 1.00 96.00 106 SER A CA 1
ATOM 837 C C . SER A 1 106 ? -1.452 -3.247 -12.102 1.00 96.00 106 SER A C 1
ATOM 839 O O . SER A 1 106 ? -2.676 -3.158 -12.078 1.00 96.00 106 SER A O 1
ATOM 841 N N . ARG A 1 107 ? -0.646 -2.177 -12.210 1.00 96.25 107 ARG A N 1
ATOM 842 C CA . ARG A 1 107 ? -1.091 -0.774 -12.207 1.00 96.25 107 ARG A CA 1
ATOM 843 C C . ARG A 1 107 ? -1.949 -0.436 -10.987 1.00 96.25 107 ARG A C 1
ATOM 845 O O . ARG A 1 107 ? -2.899 0.331 -11.095 1.00 96.25 107 ARG A O 1
ATOM 852 N N . LEU A 1 108 ? -1.622 -1.026 -9.839 1.00 96.81 108 LEU A N 1
ATOM 853 C CA . LEU A 1 108 ? -2.414 -0.865 -8.627 1.00 96.81 108 LEU A CA 1
ATOM 854 C C . LEU A 1 108 ? -2.215 0.547 -8.063 1.00 96.81 108 LEU A C 1
ATOM 856 O O . LEU A 1 108 ? -1.129 0.889 -7.595 1.00 96.81 108 LEU A O 1
ATOM 860 N N . THR A 1 109 ? -3.262 1.370 -8.096 1.00 97.69 109 THR A N 1
ATOM 861 C CA . THR A 1 109 ? -3.196 2.730 -7.545 1.00 97.69 109 THR A CA 1
ATOM 862 C C . THR A 1 109 ? -3.345 2.727 -6.016 1.00 97.69 109 THR A C 1
ATOM 864 O O . THR A 1 109 ? -3.963 1.816 -5.458 1.00 97.69 109 THR A O 1
ATOM 867 N N . PRO A 1 110 ? -2.864 3.765 -5.299 1.00 97.75 110 PRO A N 1
ATOM 868 C CA . PRO A 1 110 ? -3.022 3.843 -3.843 1.00 97.75 110 PRO A CA 1
ATOM 869 C C . PRO A 1 110 ? -4.486 3.789 -3.380 1.00 97.75 110 PRO A C 1
ATOM 871 O O . PRO A 1 110 ? -4.797 3.193 -2.350 1.00 97.75 110 PRO A O 1
ATOM 874 N N . ARG A 1 111 ? -5.400 4.386 -4.157 1.00 97.88 111 ARG A N 1
ATOM 875 C CA . ARG A 1 111 ? -6.840 4.397 -3.865 1.00 97.88 111 ARG A CA 1
ATOM 876 C C . ARG A 1 111 ? -7.473 3.020 -4.051 1.00 97.88 111 ARG A C 1
ATOM 878 O O . ARG A 1 111 ? -8.222 2.575 -3.186 1.00 97.88 111 ARG A O 1
ATOM 885 N N . GLU A 1 112 ? -7.157 2.332 -5.145 1.00 97.94 112 GLU A N 1
ATOM 886 C CA . GLU A 1 112 ? -7.614 0.955 -5.366 1.00 97.94 112 GLU A CA 1
ATOM 887 C C . GLU A 1 112 ? -7.070 0.01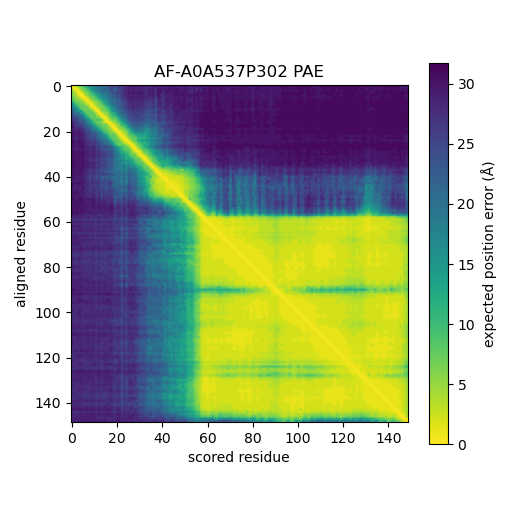6 -4.298 1.00 97.94 112 GLU A C 1
ATOM 889 O O . GLU A 1 112 ? -7.829 -0.765 -3.732 1.00 97.94 112 GLU A O 1
ATOM 894 N N . PHE A 1 113 ? -5.787 0.138 -3.958 1.00 97.88 113 PHE A N 1
ATOM 895 C CA . PHE A 1 113 ? -5.184 -0.667 -2.906 1.00 97.88 113 PHE A CA 1
ATOM 896 C C . PHE A 1 113 ? -5.869 -0.412 -1.557 1.00 97.88 113 PHE A C 1
ATOM 898 O O . PHE A 1 113 ? -6.271 -1.368 -0.903 1.00 97.88 113 PHE A O 1
ATOM 905 N N . ALA A 1 114 ? -6.120 0.842 -1.168 1.00 97.50 114 ALA A N 1
ATOM 906 C CA . ALA A 1 114 ? -6.867 1.130 0.058 1.00 97.50 114 ALA A CA 1
ATOM 907 C C . ALA A 1 114 ? -8.248 0.442 0.083 1.00 97.50 114 ALA A C 1
ATOM 909 O O . ALA A 1 114 ? -8.639 -0.127 1.101 1.00 97.50 114 ALA A O 1
ATOM 910 N N . ASN A 1 115 ? -8.974 0.448 -1.037 1.00 97.12 115 ASN A N 1
ATOM 911 C CA . ASN A 1 115 ? -10.287 -0.191 -1.135 1.00 97.12 115 ASN A CA 1
ATOM 912 C C . ASN A 1 115 ? -10.195 -1.720 -1.076 1.00 97.12 115 ASN A C 1
ATOM 914 O O . ASN A 1 115 ? -10.893 -2.349 -0.281 1.00 97.12 115 ASN A O 1
ATOM 918 N N . TYR A 1 116 ? -9.311 -2.322 -1.873 1.00 96.94 116 TYR A N 1
ATOM 919 C CA . TYR A 1 116 ? -9.140 -3.772 -1.898 1.00 96.94 116 TYR A CA 1
ATOM 920 C C . TYR A 1 116 ? -8.602 -4.312 -0.582 1.00 96.94 116 TYR A C 1
ATOM 922 O O . TYR A 1 116 ? -9.029 -5.378 -0.151 1.00 96.94 116 TYR A O 1
ATOM 930 N N . LEU A 1 117 ? -7.734 -3.564 0.097 1.00 96.75 117 LEU A N 1
ATOM 931 C CA . LEU A 1 117 ? -7.237 -3.931 1.414 1.00 96.75 117 LEU A CA 1
ATOM 932 C C . LEU A 1 117 ? -8.381 -4.033 2.431 1.00 96.75 117 LEU A C 1
ATOM 934 O O . LEU A 1 117 ? -8.407 -4.968 3.226 1.00 96.75 117 LEU A O 1
ATOM 938 N N . ARG A 1 118 ? -9.359 -3.120 2.386 1.00 95.94 118 ARG A N 1
ATOM 939 C CA . ARG A 1 118 ? -10.525 -3.172 3.281 1.00 95.94 118 ARG A CA 1
ATOM 940 C C . ARG A 1 118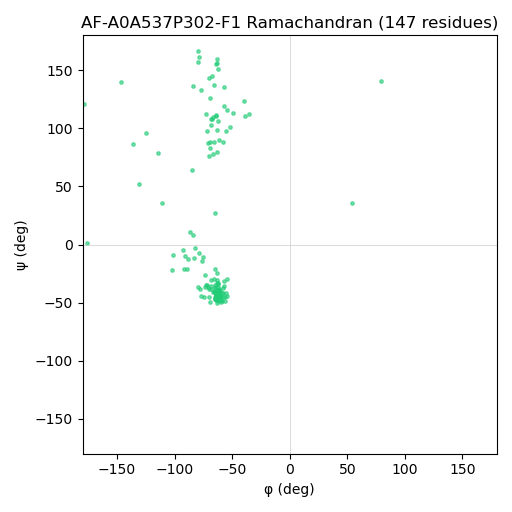 ? -11.387 -4.399 3.035 1.00 95.94 118 ARG A C 1
ATOM 942 O O . ARG A 1 118 ? -11.717 -5.105 3.985 1.00 95.94 118 ARG A O 1
ATOM 949 N N . GLU A 1 119 ? -11.694 -4.693 1.777 1.00 96.31 119 GLU A N 1
ATOM 950 C CA . GLU A 1 119 ? -12.452 -5.901 1.431 1.00 96.31 119 GLU A CA 1
ATOM 951 C C . GLU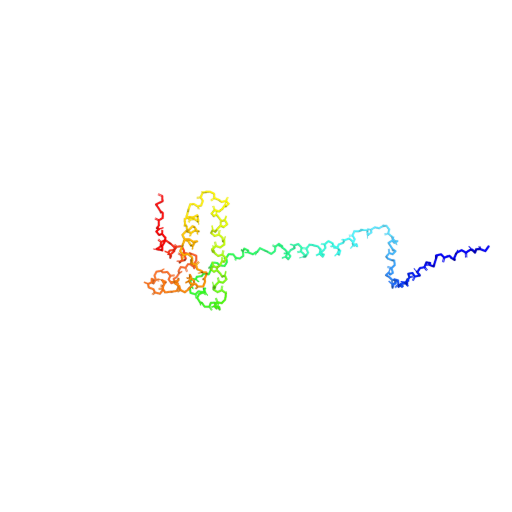 A 1 119 ? -11.668 -7.182 1.765 1.00 96.31 119 GLU A C 1
ATOM 953 O O . GLU A 1 119 ? -12.233 -8.151 2.273 1.00 96.31 119 GLU A O 1
ATOM 958 N N . TYR A 1 120 ? -10.349 -7.171 1.565 1.00 96.44 120 TYR A N 1
ATOM 959 C CA . TYR A 1 120 ? -9.456 -8.279 1.894 1.00 96.44 120 TYR A CA 1
ATOM 960 C C . TYR A 1 120 ? -9.411 -8.575 3.397 1.00 96.44 120 TYR A C 1
ATOM 962 O O . TYR A 1 120 ? -9.447 -9.744 3.791 1.00 96.44 120 TYR A O 1
ATOM 970 N N . VAL A 1 121 ? -9.338 -7.532 4.231 1.00 95.88 121 VAL A N 1
ATOM 971 C CA . VAL A 1 121 ? -9.304 -7.664 5.694 1.00 95.88 121 VAL A CA 1
ATOM 972 C C . VAL A 1 121 ? -10.677 -8.037 6.246 1.00 95.88 121 VAL A C 1
ATOM 974 O O . VAL A 1 121 ? -10.751 -8.880 7.129 1.00 95.88 121 VAL A O 1
ATOM 977 N N . LYS A 1 122 ? -11.771 -7.526 5.672 1.00 94.56 122 LYS A N 1
ATOM 978 C CA . LYS A 1 122 ? -13.142 -7.904 6.057 1.00 94.56 122 LYS A CA 1
ATOM 979 C C . LYS A 1 122 ? -13.406 -9.411 5.945 1.00 94.56 122 LYS A C 1
ATOM 981 O O . LYS A 1 122 ? -14.191 -9.956 6.716 1.00 94.56 122 LYS A O 1
ATOM 986 N N . ALA A 1 123 ? -12.752 -10.084 4.998 1.00 95.06 123 ALA A N 1
ATOM 987 C CA . ALA A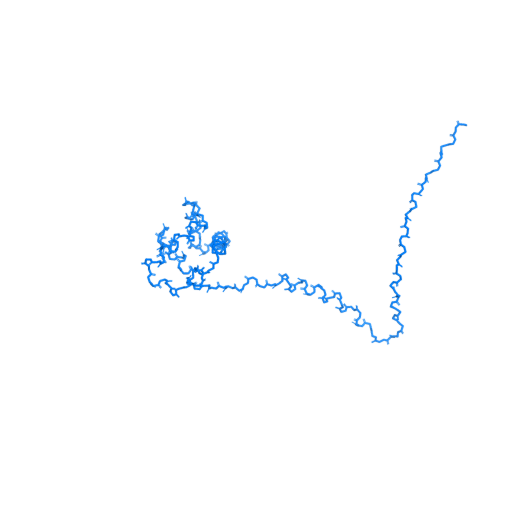 1 123 ? -12.828 -11.533 4.824 1.00 95.06 123 ALA A CA 1
ATOM 988 C C . ALA A 1 123 ? -11.886 -12.330 5.755 1.00 95.06 123 ALA A C 1
ATOM 990 O O . ALA A 1 123 ? -11.905 -13.560 5.715 1.00 95.06 123 ALA A O 1
ATOM 991 N N . ARG A 1 124 ? -11.055 -11.658 6.565 1.00 94.50 124 ARG A N 1
ATOM 992 C CA . ARG A 1 124 ? -9.969 -12.245 7.367 1.00 94.50 124 ARG A CA 1
ATOM 993 C C . ARG A 1 124 ? -9.943 -11.678 8.789 1.00 94.50 124 ARG A C 1
ATOM 995 O O . ARG A 1 124 ? -9.205 -10.724 9.066 1.00 94.50 124 ARG A O 1
ATOM 1002 N N . PRO A 1 125 ? -10.723 -12.269 9.712 1.00 88.69 125 PRO A N 1
ATOM 1003 C CA . PRO A 1 125 ? -10.801 -11.818 11.100 1.00 88.69 125 PRO A CA 1
ATOM 1004 C C . PRO A 1 125 ? -9.438 -11.738 11.804 1.00 88.69 125 PRO A C 1
ATOM 1006 O O . PRO A 1 125 ? -9.243 -10.894 12.676 1.00 88.69 125 PRO A O 1
ATOM 1009 N N . GLU A 1 126 ? -8.480 -12.577 11.409 1.00 90.62 126 GLU A N 1
ATOM 1010 C CA . GLU A 1 126 ? -7.117 -12.603 11.937 1.00 90.62 126 GLU A CA 1
ATOM 1011 C C . GLU A 1 126 ? -6.328 -11.308 11.675 1.00 90.62 126 GLU A C 1
ATOM 1013 O O . GLU A 1 126 ? -5.432 -10.968 12.447 1.00 90.62 126 GLU A O 1
ATOM 1018 N N . LEU A 1 127 ? -6.687 -10.541 10.638 1.00 92.62 127 LEU A N 1
ATOM 1019 C CA . LEU A 1 127 ? -6.027 -9.279 10.284 1.00 92.62 127 LEU A CA 1
ATOM 1020 C C . LEU A 1 127 ? -6.661 -8.054 10.956 1.00 92.62 127 LEU A C 1
ATOM 1022 O O . LEU A 1 127 ? -6.084 -6.970 10.940 1.00 92.62 127 LEU A O 1
ATOM 1026 N N . HIS A 1 128 ? -7.825 -8.194 11.597 1.00 86.56 128 HIS A N 1
ATOM 1027 C CA . HIS A 1 128 ? -8.503 -7.057 12.232 1.00 86.56 128 HIS A CA 1
ATOM 1028 C C . HIS A 1 128 ? -7.667 -6.433 13.364 1.00 86.56 128 HIS A C 1
ATOM 1030 O O . HIS A 1 128 ? -7.718 -5.221 13.588 1.00 86.56 128 HIS A O 1
ATOM 1036 N N . GLY A 1 129 ? -6.901 -7.264 14.080 1.00 86.12 129 GLY A N 1
ATOM 1037 C CA . GLY A 1 129 ? -6.017 -6.845 15.169 1.00 86.12 129 GLY A CA 1
ATOM 1038 C C . GLY A 1 129 ? -4.579 -6.545 14.742 1.00 86.12 129 GLY A C 1
ATOM 1039 O O . GLY A 1 129 ? -3.786 -6.118 15.580 1.00 86.12 129 GLY A O 1
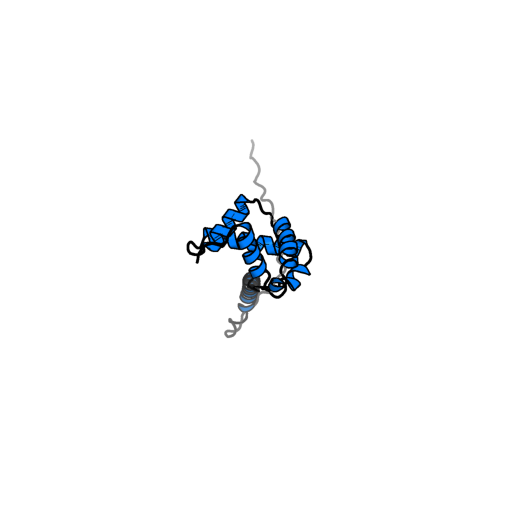ATOM 1040 N N . SER A 1 130 ? -4.219 -6.772 13.475 1.00 90.94 130 SER A N 1
ATOM 1041 C CA . SER A 1 130 ? -2.841 -6.599 13.017 1.00 90.94 130 SER A CA 1
ATOM 1042 C C . SER A 1 130 ? -2.501 -5.132 12.751 1.00 90.94 130 SER A C 1
ATOM 1044 O O . SER A 1 130 ? -3.372 -4.258 12.643 1.00 90.94 130 SER A O 1
ATOM 1046 N N . SER A 1 131 ? -1.205 -4.852 12.595 1.00 94.06 131 SER A N 1
ATOM 1047 C CA . SER A 1 131 ? -0.775 -3.588 12.000 1.00 94.06 131 SER A CA 1
ATOM 1048 C C . SER A 1 131 ? -1.285 -3.495 10.561 1.00 94.06 131 SER A C 1
ATOM 1050 O O . SER A 1 131 ? -1.467 -4.509 9.877 1.00 94.06 131 SER A O 1
ATOM 1052 N N . VAL A 1 132 ? -1.511 -2.272 10.084 1.00 94.50 132 VAL A N 1
ATOM 1053 C CA . VAL A 1 132 ? -1.924 -2.058 8.695 1.00 94.50 132 VAL A CA 1
ATOM 1054 C C . VAL A 1 132 ? -0.808 -2.459 7.719 1.00 94.50 132 VAL A C 1
ATOM 1056 O O . VAL A 1 132 ? -1.097 -2.940 6.632 1.00 94.50 132 VAL A O 1
ATOM 1059 N N . GLN A 1 133 ? 0.462 -2.336 8.133 1.00 93.19 133 GLN A N 1
ATOM 1060 C CA . GLN A 1 133 ? 1.628 -2.817 7.379 1.00 93.19 133 GLN A CA 1
ATOM 1061 C C . GLN A 1 133 ? 1.551 -4.325 7.150 1.00 93.19 133 GLN A C 1
ATOM 1063 O O . GLN A 1 133 ? 1.604 -4.765 6.010 1.00 93.19 133 GLN A O 1
ATOM 1068 N N . HIS A 1 134 ? 1.296 -5.100 8.207 1.00 93.88 134 HIS A N 1
ATOM 1069 C CA . HIS A 1 134 ? 1.130 -6.545 8.078 1.00 93.88 134 HIS A CA 1
ATOM 1070 C C . HIS A 1 134 ? -0.052 -6.917 7.170 1.00 93.88 134 HIS A C 1
ATOM 1072 O O . HIS A 1 134 ? 0.048 -7.845 6.370 1.00 93.88 134 HIS A O 1
ATOM 1078 N N . ALA A 1 135 ? -1.165 -6.181 7.257 1.00 95.62 135 ALA A N 1
ATOM 1079 C CA . ALA A 1 135 ? -2.309 -6.397 6.376 1.00 95.62 135 ALA A CA 1
ATOM 1080 C C . ALA A 1 135 ? -1.971 -6.097 4.901 1.00 95.62 135 ALA A C 1
ATOM 1082 O O . ALA A 1 135 ? -2.377 -6.859 4.025 1.00 95.62 135 ALA A O 1
ATOM 1083 N N . MET A 1 136 ? -1.212 -5.029 4.624 1.00 96.00 136 MET A N 1
ATOM 1084 C CA . MET A 1 136 ? -0.731 -4.696 3.277 1.00 96.00 136 MET A CA 1
ATOM 1085 C C . MET A 1 136 ? 0.218 -5.761 2.730 1.00 96.00 136 MET A C 1
ATOM 1087 O O . MET A 1 136 ? 0.008 -6.222 1.611 1.00 96.00 136 MET A O 1
ATOM 1091 N N . ASP A 1 137 ? 1.198 -6.195 3.524 1.00 94.69 137 ASP A N 1
ATOM 1092 C CA . ASP A 1 137 ? 2.133 -7.254 3.131 1.00 94.69 137 ASP A CA 1
ATOM 1093 C C . ASP A 1 137 ? 1.372 -8.560 2.838 1.00 94.69 137 ASP A C 1
ATOM 1095 O O . ASP A 1 137 ? 1.590 -9.194 1.809 1.00 94.69 137 ASP A O 1
ATOM 1099 N N . SER A 1 138 ? 0.408 -8.929 3.695 1.00 95.75 138 SER A N 1
ATOM 1100 C CA . SER A 1 138 ? -0.459 -10.100 3.495 1.00 95.75 138 SER A CA 1
ATOM 1101 C C . SER A 1 138 ? -1.289 -9.998 2.213 1.00 95.75 138 SER A C 1
ATOM 1103 O O . SER A 1 138 ? -1.402 -10.973 1.467 1.00 95.75 138 SER A O 1
ATOM 1105 N N . TYR A 1 139 ? -1.859 -8.824 1.932 1.00 96.88 139 TYR A N 1
ATOM 1106 C CA . TYR A 1 139 ? -2.596 -8.580 0.694 1.00 96.88 139 TYR A CA 1
ATOM 1107 C C . TYR A 1 139 ? -1.692 -8.710 -0.536 1.00 96.88 139 TYR A C 1
ATOM 1109 O O . TYR A 1 139 ? -2.076 -9.360 -1.508 1.00 96.88 139 TYR A O 1
ATOM 1117 N N . LEU A 1 140 ? -0.490 -8.131 -0.501 1.00 97.06 140 LEU A N 1
ATOM 1118 C CA . LEU A 1 140 ? 0.452 -8.202 -1.617 1.00 97.06 140 LEU A CA 1
ATOM 1119 C C . LEU A 1 140 ? 0.994 -9.614 -1.822 1.00 97.06 140 LEU A C 1
ATOM 1121 O O . LEU A 1 140 ? 1.124 -10.037 -2.964 1.00 97.06 140 LEU A O 1
ATOM 1125 N N . ASP A 1 141 ? 1.209 -10.389 -0.763 1.00 96.25 141 ASP A N 1
ATOM 1126 C CA . ASP A 1 141 ? 1.511 -11.818 -0.880 1.00 96.25 141 ASP A CA 1
ATOM 1127 C C . ASP A 1 141 ? 0.392 -12.581 -1.600 1.00 96.25 141 ASP A C 1
ATOM 1129 O O . ASP A 1 141 ? 0.664 -13.442 -2.439 1.00 96.25 141 ASP A O 1
ATOM 1133 N N . ALA A 1 142 ? -0.870 -12.268 -1.294 1.00 96.19 142 ALA A N 1
ATOM 1134 C CA . ALA A 1 142 ? -2.015 -12.897 -1.942 1.00 96.19 142 ALA A CA 1
ATOM 1135 C C . ALA A 1 142 ? -2.187 -12.451 -3.405 1.00 96.19 142 ALA A C 1
ATOM 1137 O O . ALA A 1 142 ? -2.571 -13.262 -4.245 1.00 96.19 142 ALA A O 1
ATOM 1138 N N . LEU A 1 143 ? -1.899 -11.183 -3.714 1.00 96.12 143 LEU A N 1
ATOM 1139 C CA . LEU A 1 143 ? -2.019 -10.613 -5.059 1.00 96.12 143 LEU A CA 1
ATOM 1140 C C . LEU A 1 143 ? -0.857 -11.026 -5.978 1.00 96.12 143 LEU A C 1
ATOM 1142 O O . LEU A 1 143 ? -1.069 -11.358 -7.142 1.00 96.12 143 LEU A O 1
ATOM 1146 N N . CYS A 1 144 ? 0.369 -10.975 -5.463 1.00 95.88 144 CYS A N 1
ATOM 1147 C CA . CYS A 1 144 ? 1.614 -11.100 -6.223 1.00 95.88 144 CYS A CA 1
ATOM 1148 C C . CYS A 1 144 ? 2.260 -12.485 -6.108 1.00 95.88 144 CYS A C 1
ATOM 1150 O O . CYS A 1 144 ? 3.236 -12.770 -6.805 1.00 95.88 144 CYS A O 1
ATOM 1152 N N . GLY A 1 145 ? 1.742 -13.333 -5.219 1.00 94.38 145 GLY A N 1
ATOM 1153 C CA . GLY A 1 145 ? 2.383 -14.572 -4.807 1.00 94.38 145 GLY A CA 1
ATOM 1154 C C . GLY A 1 145 ? 3.486 -14.318 -3.779 1.00 94.38 145 GLY A C 1
ATOM 1155 O O . GLY A 1 145 ? 4.257 -13.362 -3.881 1.00 94.38 145 GLY A O 1
ATOM 1156 N N . ARG A 1 146 ? 3.575 -15.207 -2.789 1.00 91.94 146 ARG A N 1
ATOM 1157 C CA . ARG A 1 146 ? 4.621 -15.183 -1.763 1.00 91.94 146 ARG A CA 1
ATOM 1158 C C . ARG A 1 146 ? 5.939 -15.721 -2.328 1.00 91.94 146 ARG A C 1
ATOM 1160 O O . ARG A 1 146 ? 5.954 -16.783 -2.949 1.00 91.94 146 ARG A O 1
ATOM 1167 N N . LEU A 1 147 ? 7.039 -15.014 -2.076 1.00 86.81 147 LEU A N 1
ATOM 1168 C CA . LEU A 1 147 ? 8.384 -15.516 -2.367 1.00 86.81 147 LEU A CA 1
ATOM 1169 C C . LEU A 1 147 ? 8.753 -16.667 -1.412 1.00 86.81 147 LEU A C 1
ATOM 1171 O O . LEU A 1 147 ? 8.389 -16.615 -0.237 1.00 86.81 147 LEU A O 1
ATOM 1175 N N . PRO A 1 148 ? 9.475 -17.698 -1.883 1.00 73.81 148 PRO A N 1
ATOM 1176 C CA . PRO A 1 148 ? 10.054 -18.699 -0.995 1.00 73.81 148 PRO A CA 1
ATOM 1177 C C . PRO A 1 148 ? 11.130 -18.054 -0.106 1.00 73.81 148 PRO A C 1
ATOM 1179 O O . PRO A 1 148 ? 11.919 -17.240 -0.589 1.00 73.81 148 PRO A O 1
ATOM 1182 N N . ASN A 1 149 ? 11.121 -18.411 1.180 1.00 60.38 149 ASN A N 1
ATOM 1183 C CA . ASN A 1 149 ? 12.068 -17.925 2.191 1.00 60.38 149 ASN A CA 1
ATOM 1184 C C . ASN A 1 149 ? 13.439 -18.593 2.070 1.00 60.38 149 ASN A C 1
ATOM 1186 O O . ASN A 1 149 ? 13.463 -19.812 1.779 1.00 60.38 149 ASN A O 1
#

Radius of gyration: 30.56 Å; Cα contacts (8 Å, |Δi|>4): 76; chains: 1; bounding box: 49×93×62 Å

Mean predicted aligned error: 15.81 Å

Solvent-accessible surface area (backbone atoms only — not comparable to full-atom values): 9185 Å² total; per-residue (Å²): 140,79,88,82,81,81,87,78,76,80,76,75,81,78,73,75,75,77,77,76,72,76,84,75,86,81,67,100,83,70,88,70,71,82,63,51,67,64,53,51,55,52,50,52,53,49,51,63,72,59,54,69,89,69,71,77,76,75,38,35,31,64,56,48,67,71,43,57,69,69,57,40,27,51,52,42,40,53,51,53,51,47,27,45,50,39,35,74,74,35,88,85,40,55,66,34,33,54,52,38,53,40,39,62,72,70,63,62,44,38,62,56,46,53,52,51,50,51,58,55,38,74,76,31,76,83,42,54,80,29,40,38,66,60,46,50,52,54,49,45,31,71,74,65,54,70,78,87,131